Protein AF-A0AAJ5JM00-F1 (afdb_monomer_lite)

pLDDT: mean 73.25, std 16.3, range [35.62, 92.44]

Organism: NCBI:txid2562451

Radius of gyration: 17.28 Å; chains: 1; bounding box: 37×47×40 Å

Sequence (144 aa):
MMDESFEKELKEALEMFNRYAELFELSDSNLSLEQMRERIDIELEEFVELEGPWTISNYQDLSVTITQLFTDEFNHLIEHKEYDIAFFSSRYLFKQLLSLGSSDEMLEHLEEVFKRFNKLWKLCRDKGYPELKEVIDKWISAES

Secondary structure (DSSP, 8-state):
---HHHHHHHHHHHHHHHHHHHHHHGGGS---HHHHHHHHHHHHHHHHT--SPPPHHHHHHHHHHHHHHIIIIIHHHHHTT-HHHHHHHHHHHHHHHHHT---HHHHHHTHHHHHHHHHHHHHHHHHS-HHHHHHHHHHHHHH-

Structure (mmCIF, N/CA/C/O backbone):
data_AF-A0AAJ5JM00-F1
#
_entry.id   AF-A0AAJ5JM00-F1
#
loop_
_atom_site.group_PDB
_atom_site.id
_atom_site.type_symbol
_atom_site.label_atom_id
_atom_site.label_alt_id
_atom_site.label_comp_id
_atom_site.label_asym_id
_atom_site.label_entity_id
_atom_site.label_seq_id
_atom_site.pdbx_PDB_ins_code
_atom_site.Cartn_x
_atom_site.Cartn_y
_atom_site.Cartn_z
_atom_site.occupancy
_atom_site.B_iso_or_equiv
_atom_site.auth_seq_id
_atom_site.auth_comp_id
_atom_site.auth_asym_id
_atom_site.auth_atom_id
_atom_site.pdbx_PDB_model_num
ATOM 1 N N . MET A 1 1 ? 21.581 32.033 -24.536 1.00 53.38 1 MET A N 1
ATOM 2 C CA . MET A 1 1 ? 20.208 32.009 -23.998 1.00 53.38 1 MET A CA 1
ATOM 3 C C . MET A 1 1 ? 20.029 30.624 -23.432 1.00 53.38 1 MET A C 1
ATOM 5 O O . MET A 1 1 ? 20.380 29.688 -24.141 1.00 53.38 1 MET A O 1
ATOM 9 N N . MET A 1 2 ? 19.658 30.508 -22.156 1.00 48.81 2 MET A N 1
ATOM 10 C CA . MET A 1 2 ? 19.274 29.210 -21.602 1.00 48.81 2 MET A CA 1
ATOM 11 C C . MET A 1 2 ? 18.003 28.765 -22.330 1.00 48.81 2 MET A C 1
ATOM 13 O O . MET A 1 2 ? 17.171 29.607 -22.664 1.00 48.81 2 MET A O 1
ATOM 17 N N . ASP A 1 3 ? 17.946 27.488 -22.687 1.00 64.31 3 ASP A N 1
ATOM 18 C CA . ASP A 1 3 ? 16.810 26.893 -23.382 1.00 64.31 3 ASP A CA 1
ATOM 19 C C . ASP A 1 3 ? 15.601 26.925 -22.434 1.00 64.31 3 ASP A C 1
ATOM 21 O O . ASP A 1 3 ? 15.690 26.404 -21.322 1.00 64.31 3 ASP A O 1
ATOM 25 N N . GLU A 1 4 ? 14.501 27.573 -22.827 1.00 63.12 4 GLU A N 1
ATOM 26 C CA . GLU A 1 4 ? 13.297 27.715 -21.988 1.00 63.12 4 GLU A CA 1
ATOM 27 C C . GLU A 1 4 ? 12.726 26.344 -21.568 1.00 63.12 4 GLU A C 1
ATOM 29 O O . GLU A 1 4 ? 12.081 26.237 -20.525 1.00 63.12 4 GLU A O 1
ATOM 34 N N . SER A 1 5 ? 13.022 25.282 -22.333 1.00 62.12 5 SER A N 1
ATOM 35 C CA . SER A 1 5 ? 12.713 23.890 -21.973 1.00 62.12 5 SER A CA 1
ATOM 36 C C . SER A 1 5 ? 13.467 23.433 -20.722 1.00 62.12 5 SER A C 1
ATOM 38 O O . SER A 1 5 ? 12.880 22.847 -19.817 1.00 62.12 5 SER A O 1
ATOM 40 N N . PHE A 1 6 ? 14.757 23.766 -20.630 1.00 43.34 6 PHE A N 1
ATOM 41 C CA . PHE A 1 6 ? 15.626 23.348 -19.531 1.00 43.34 6 PHE A CA 1
ATOM 42 C C . PHE A 1 6 ? 15.285 24.065 -18.219 1.00 43.34 6 PHE A C 1
ATOM 44 O O . PHE A 1 6 ? 15.308 23.455 -17.155 1.00 43.34 6 PHE A O 1
ATOM 51 N N . GLU A 1 7 ? 14.927 25.352 -18.274 1.00 60.44 7 GLU A N 1
ATOM 52 C CA . GLU A 1 7 ? 14.484 26.086 -17.077 1.00 60.44 7 GLU A CA 1
ATOM 53 C C . GLU A 1 7 ? 13.159 25.548 -16.523 1.00 60.44 7 GLU A C 1
ATOM 55 O O . GLU A 1 7 ? 12.948 25.565 -15.309 1.00 60.44 7 GLU A O 1
ATOM 60 N N . LYS A 1 8 ? 12.280 25.040 -17.394 1.00 56.78 8 LYS A N 1
ATOM 61 C CA . LYS A 1 8 ? 11.016 24.425 -16.990 1.00 56.78 8 LYS A CA 1
ATOM 62 C C . LYS A 1 8 ? 11.236 23.057 -16.337 1.00 56.78 8 LYS A C 1
ATOM 64 O O . LYS A 1 8 ? 10.760 22.853 -15.224 1.00 56.78 8 LYS A O 1
ATOM 69 N N . GLU A 1 9 ? 12.007 22.182 -16.978 1.00 44.00 9 GLU A N 1
ATOM 70 C CA . GLU A 1 9 ? 12.361 20.857 -16.441 1.00 44.00 9 GLU A CA 1
ATOM 71 C C . GLU A 1 9 ? 13.100 20.970 -15.100 1.00 44.00 9 GLU A C 1
ATOM 73 O O . GLU A 1 9 ? 12.789 20.264 -14.143 1.00 44.00 9 GLU A O 1
ATOM 78 N N . LEU A 1 10 ? 14.035 21.919 -14.981 1.00 36.59 10 LEU A N 1
ATOM 79 C CA . LEU A 1 10 ? 14.762 22.166 -13.736 1.00 36.59 10 LEU A CA 1
ATOM 80 C C . LEU A 1 10 ? 13.836 22.640 -12.609 1.00 36.59 10 LEU A C 1
ATOM 82 O O . LEU A 1 10 ? 14.044 22.289 -11.449 1.00 36.59 10 LEU A O 1
ATOM 86 N N . LYS A 1 11 ? 12.821 23.444 -12.931 1.00 51.75 11 LYS A N 1
ATOM 87 C CA . LYS A 1 11 ? 11.854 23.924 -11.944 1.00 51.75 11 LYS A CA 1
ATOM 88 C C . LYS A 1 11 ? 10.945 22.796 -11.453 1.00 51.75 11 LYS A C 1
ATOM 90 O O . LYS A 1 11 ? 10.747 22.688 -10.248 1.00 51.75 11 LYS A O 1
ATOM 95 N N . GLU A 1 12 ? 10.460 21.950 -12.358 1.00 48.69 12 GLU A N 1
ATOM 96 C CA . GLU A 1 12 ? 9.659 20.765 -12.022 1.00 48.69 12 GLU A CA 1
ATOM 97 C C . GLU A 1 12 ? 10.473 19.789 -11.151 1.00 48.69 12 GLU A C 1
ATOM 99 O O . GLU A 1 12 ? 10.009 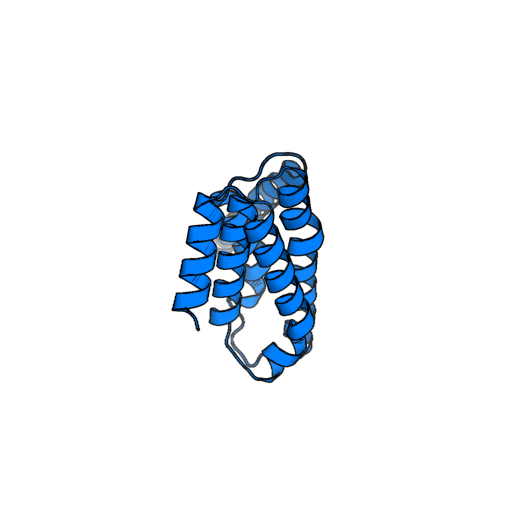19.382 -10.086 1.00 48.69 12 GLU A O 1
ATOM 104 N N . ALA A 1 13 ? 11.739 19.537 -11.501 1.00 37.78 13 ALA A N 1
ATOM 105 C CA . ALA A 1 13 ? 12.641 18.695 -10.712 1.00 37.78 13 ALA A CA 1
ATOM 106 C C . ALA A 1 13 ? 12.942 19.266 -9.311 1.00 37.78 13 ALA A C 1
ATOM 108 O O . ALA A 1 13 ? 13.040 18.517 -8.340 1.00 37.78 13 ALA A O 1
ATOM 109 N N . LEU A 1 14 ? 13.079 20.590 -9.175 1.00 40.06 14 LEU A N 1
ATOM 110 C CA . LEU A 1 14 ? 13.288 21.245 -7.877 1.00 40.06 14 LEU A CA 1
ATOM 111 C C . LEU A 1 14 ? 12.020 21.256 -7.013 1.00 40.06 14 LEU A C 1
ATOM 113 O O . LEU A 1 14 ? 12.114 21.145 -5.791 1.00 40.06 14 LEU A O 1
ATOM 117 N N . GLU A 1 15 ? 10.842 21.386 -7.621 1.00 53.84 15 GLU A N 1
ATOM 118 C CA . GLU A 1 15 ? 9.558 21.269 -6.924 1.00 53.84 15 GLU A CA 1
ATOM 119 C C . GLU A 1 15 ? 9.337 19.834 -6.424 1.00 53.84 15 GLU A C 1
ATOM 121 O O . GLU A 1 15 ? 8.994 19.652 -5.256 1.00 53.84 15 GLU A O 1
ATOM 126 N N . MET A 1 16 ? 9.641 18.825 -7.247 1.00 43.94 16 MET A N 1
ATOM 127 C CA . MET A 1 16 ? 9.647 17.417 -6.834 1.00 43.94 16 MET A CA 1
ATOM 128 C C . MET A 1 16 ? 10.651 17.160 -5.710 1.00 43.94 16 MET A C 1
ATOM 130 O O . MET A 1 16 ? 10.287 16.595 -4.686 1.00 43.94 16 MET A O 1
ATOM 134 N N . PHE A 1 17 ? 11.890 17.644 -5.841 1.00 36.28 17 PHE A N 1
ATOM 135 C CA . PHE A 1 17 ? 12.916 17.479 -4.811 1.00 36.28 17 PHE A CA 1
ATOM 136 C C . PHE A 1 17 ? 12.499 18.086 -3.464 1.00 36.28 17 PHE A C 1
ATOM 138 O O . PHE A 1 17 ? 12.671 17.446 -2.429 1.00 36.28 17 PHE A O 1
ATOM 145 N N . ASN A 1 18 ? 11.926 19.294 -3.458 1.00 48.28 18 ASN A N 1
ATOM 146 C CA . ASN A 1 18 ? 11.453 19.927 -2.223 1.00 48.28 18 ASN A CA 1
ATOM 147 C C . ASN A 1 18 ? 10.279 19.161 -1.606 1.00 48.28 18 ASN A C 1
ATOM 149 O O . ASN A 1 18 ? 10.258 18.958 -0.397 1.00 48.28 18 ASN A O 1
ATOM 153 N N . ARG A 1 19 ? 9.348 18.671 -2.431 1.00 52.25 19 ARG A N 1
ATOM 154 C CA . ARG A 1 19 ? 8.241 17.814 -1.987 1.00 52.25 19 ARG A CA 1
ATOM 155 C C . ARG A 1 19 ? 8.760 16.504 -1.384 1.00 52.25 19 ARG A C 1
ATOM 157 O O . ARG A 1 19 ? 8.269 16.064 -0.350 1.00 52.25 19 ARG A O 1
ATOM 164 N N . TYR A 1 20 ? 9.802 15.916 -1.974 1.00 44.53 20 TYR A N 1
ATOM 165 C CA . TYR A 1 20 ? 10.431 14.683 -1.481 1.00 44.53 20 TYR A CA 1
ATOM 166 C C . TYR A 1 20 ? 11.176 14.931 -0.175 1.00 44.53 20 TYR A C 1
ATOM 168 O O . TYR A 1 20 ? 11.070 14.120 0.740 1.00 44.53 20 TYR A O 1
ATOM 176 N N . ALA A 1 21 ? 11.864 16.067 -0.056 1.00 40.91 21 ALA A N 1
ATOM 177 C CA . ALA A 1 21 ? 12.520 16.488 1.175 1.00 40.91 21 ALA A CA 1
ATOM 178 C C . ALA A 1 21 ? 11.509 16.726 2.312 1.00 40.91 21 ALA A C 1
ATOM 180 O O . ALA A 1 21 ? 11.719 16.221 3.411 1.00 40.91 21 ALA A O 1
ATOM 181 N N . GLU A 1 22 ? 10.386 17.399 2.043 1.00 50.50 22 GLU A N 1
ATOM 182 C CA . GLU A 1 22 ? 9.303 17.595 3.018 1.00 50.50 22 GLU A CA 1
ATOM 183 C C . GLU A 1 22 ? 8.694 16.260 3.469 1.00 50.50 22 GLU A C 1
ATOM 185 O O . GLU A 1 22 ? 8.513 16.035 4.663 1.00 50.50 22 GLU A O 1
ATOM 190 N N . LEU A 1 23 ? 8.435 15.332 2.542 1.00 41.44 23 LEU A N 1
ATOM 191 C CA . LEU A 1 23 ? 7.939 13.992 2.878 1.00 41.44 23 LEU A CA 1
ATOM 192 C C . LEU A 1 23 ? 8.959 13.170 3.678 1.00 41.44 23 LEU A C 1
ATOM 194 O O . LEU A 1 23 ? 8.569 12.381 4.532 1.00 41.44 23 LEU A O 1
ATOM 198 N N . PHE A 1 24 ? 10.257 13.348 3.425 1.00 39.31 24 PHE A N 1
ATOM 199 C CA . PHE A 1 24 ? 11.323 12.676 4.170 1.00 39.31 24 PHE A CA 1
ATOM 200 C C . PHE A 1 24 ? 11.482 13.247 5.588 1.00 39.31 24 PHE A C 1
ATOM 202 O O . PHE A 1 24 ? 11.687 12.491 6.536 1.00 39.31 24 PHE A O 1
ATOM 209 N N . GLU A 1 25 ? 11.329 14.562 5.763 1.00 43.00 25 GLU A N 1
ATOM 210 C CA . GLU A 1 25 ? 11.312 15.225 7.076 1.00 43.00 25 GLU A CA 1
ATOM 211 C C . GLU A 1 25 ? 10.031 14.917 7.880 1.00 43.00 25 GLU A C 1
ATOM 213 O O . GLU A 1 25 ? 10.064 14.910 9.110 1.00 43.00 25 GLU A O 1
ATOM 218 N N . LEU A 1 26 ? 8.920 14.593 7.206 1.00 44.41 26 LEU A N 1
ATOM 219 C CA . LEU A 1 26 ? 7.664 14.132 7.816 1.00 44.41 26 LEU A CA 1
ATOM 220 C C . LEU A 1 26 ? 7.679 12.657 8.252 1.00 44.41 26 LEU A C 1
ATOM 222 O O . LEU A 1 26 ? 6.715 12.224 8.880 1.00 44.41 26 LEU A O 1
ATOM 226 N N . SER A 1 27 ? 8.751 11.897 7.997 1.00 46.66 27 SER A N 1
ATOM 227 C CA . SER A 1 27 ? 8.893 10.512 8.492 1.00 46.66 27 SER A CA 1
ATOM 228 C C . SER A 1 27 ? 8.892 10.395 10.033 1.00 46.66 27 SER A C 1
ATOM 230 O O . SER A 1 27 ? 8.782 9.294 10.569 1.00 46.66 27 SER A O 1
ATOM 232 N N . ASP A 1 28 ? 8.908 11.530 10.748 1.00 47.16 28 ASP A N 1
ATOM 233 C CA . ASP A 1 28 ? 8.694 11.644 12.198 1.00 47.16 28 ASP A CA 1
ATOM 234 C C . ASP A 1 28 ? 7.283 12.159 12.604 1.00 47.16 28 ASP A C 1
ATOM 236 O O . ASP A 1 28 ? 7.006 12.313 13.799 1.00 47.16 28 ASP A O 1
ATOM 240 N N . SER A 1 29 ? 6.358 12.442 11.669 1.00 51.81 29 SER A N 1
ATOM 241 C CA . SER A 1 29 ? 5.016 12.957 12.000 1.00 51.81 29 SER A CA 1
ATOM 242 C C . SER A 1 29 ? 3.892 12.569 11.022 1.00 51.81 29 SER A C 1
ATOM 244 O O . SER A 1 29 ? 3.886 13.011 9.877 1.00 51.81 29 SER A O 1
ATOM 246 N N . ASN A 1 30 ? 2.886 11.843 11.539 1.00 61.41 30 ASN A N 1
ATOM 247 C CA . ASN A 1 30 ? 1.503 11.669 11.050 1.00 61.41 30 ASN A CA 1
ATOM 248 C C . ASN A 1 30 ? 1.245 12.049 9.576 1.00 61.41 30 ASN A C 1
ATOM 250 O O . ASN A 1 30 ? 0.610 13.073 9.292 1.00 61.41 30 ASN A O 1
ATOM 254 N N . LEU A 1 31 ? 1.686 11.212 8.635 1.00 69.12 31 LEU A N 1
ATOM 255 C CA . LEU A 1 31 ? 1.306 11.363 7.232 1.00 69.12 31 LEU A CA 1
ATOM 256 C C . LEU A 1 31 ? -0.192 11.073 7.061 1.00 69.12 31 LEU A C 1
ATOM 258 O O . LEU A 1 31 ? -0.698 10.013 7.428 1.00 69.12 31 LEU A O 1
ATOM 262 N N . SER A 1 32 ? -0.922 12.010 6.457 1.00 84.19 32 SER A N 1
ATOM 263 C CA . SER A 1 32 ? -2.311 11.777 6.054 1.00 84.19 32 SER A CA 1
ATOM 264 C C . SER A 1 32 ? -2.407 10.724 4.941 1.00 84.19 32 SER A C 1
ATOM 266 O O . SER A 1 32 ? -1.443 10.440 4.232 1.00 84.19 32 SER A O 1
ATOM 268 N N . LEU A 1 33 ? -3.609 10.179 4.716 1.00 83.12 33 LEU A N 1
ATOM 269 C CA . LEU A 1 33 ? -3.860 9.246 3.607 1.00 83.12 33 LEU A CA 1
ATOM 270 C C . LEU A 1 33 ? -3.472 9.829 2.237 1.00 83.12 33 LEU A C 1
ATOM 272 O O . LEU A 1 33 ? -3.019 9.093 1.366 1.00 83.12 33 LEU A O 1
ATOM 276 N N . GLU A 1 34 ? -3.672 11.128 2.031 1.00 87.25 34 GLU A N 1
ATOM 277 C CA . GLU A 1 34 ? -3.311 11.789 0.775 1.00 87.25 34 GLU A CA 1
ATOM 278 C C . GLU A 1 34 ? -1.790 11.854 0.602 1.00 87.25 34 GLU A C 1
ATOM 280 O O . GLU A 1 34 ? -1.285 11.422 -0.430 1.00 87.25 34 GLU A O 1
ATOM 285 N N . GLN A 1 35 ? -1.062 12.257 1.646 1.00 85.25 35 GLN A N 1
ATOM 286 C CA . GLN A 1 35 ? 0.405 12.302 1.631 1.00 85.25 35 GLN A CA 1
ATOM 287 C C . GLN A 1 35 ? 1.029 10.910 1.482 1.00 85.25 35 GLN A C 1
ATOM 289 O O . GLN A 1 35 ? 2.024 10.749 0.785 1.00 85.25 35 GLN A O 1
ATOM 294 N N . MET A 1 36 ? 0.417 9.878 2.068 1.00 89.38 36 MET A N 1
ATOM 295 C CA . MET A 1 36 ? 0.858 8.498 1.864 1.00 89.38 36 MET A CA 1
ATOM 296 C C . MET A 1 36 ? 0.687 8.030 0.417 1.00 89.38 36 MET A C 1
ATOM 298 O O . MET A 1 36 ? 1.530 7.298 -0.093 1.00 89.38 36 MET A O 1
ATOM 302 N N . ARG A 1 37 ? -0.404 8.417 -0.253 1.00 90.88 37 ARG A N 1
ATOM 303 C CA . ARG A 1 37 ? -0.609 8.077 -1.670 1.00 90.88 37 ARG A CA 1
ATOM 304 C C . ARG A 1 37 ? 0.376 8.799 -2.561 1.00 90.88 37 ARG A C 1
ATOM 306 O O . ARG A 1 37 ? 0.963 8.173 -3.426 1.00 90.88 37 ARG A O 1
ATOM 313 N N . GLU A 1 38 ? 0.574 10.078 -2.292 1.00 88.50 38 GLU A N 1
ATOM 314 C CA . GLU A 1 38 ? 1.576 10.879 -2.967 1.00 88.50 38 GLU A CA 1
ATOM 315 C C . GLU A 1 38 ? 2.965 10.259 -2.814 1.00 88.50 38 GLU A C 1
ATOM 317 O O . GLU A 1 38 ? 3.639 10.043 -3.811 1.00 88.50 38 GLU A O 1
ATOM 322 N N . ARG A 1 39 ? 3.357 9.861 -1.597 1.00 85.44 39 ARG A N 1
ATOM 323 C CA . ARG A 1 39 ? 4.628 9.165 -1.380 1.00 85.44 39 ARG A CA 1
ATOM 324 C C . ARG A 1 39 ? 4.721 7.86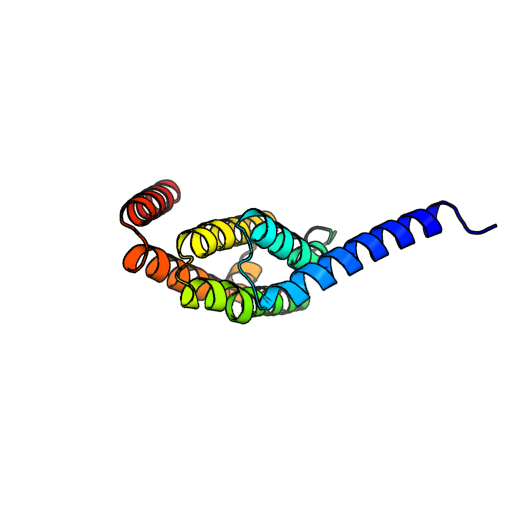6 -2.178 1.00 85.44 39 ARG A C 1
ATOM 326 O O . ARG A 1 39 ? 5.762 7.585 -2.752 1.00 85.44 39 ARG A O 1
ATOM 333 N N . ILE A 1 40 ? 3.642 7.088 -2.247 1.00 89.88 40 ILE A N 1
ATOM 334 C CA . ILE A 1 40 ? 3.594 5.887 -3.091 1.00 89.88 40 ILE A CA 1
ATOM 335 C C . ILE A 1 40 ? 3.793 6.238 -4.570 1.00 89.88 40 ILE A C 1
ATOM 337 O O . ILE A 1 40 ? 4.563 5.560 -5.239 1.00 89.88 40 ILE A O 1
ATOM 341 N N . ASP A 1 41 ? 3.110 7.262 -5.078 1.00 88.50 41 ASP A N 1
ATOM 342 C CA . ASP A 1 41 ? 3.207 7.662 -6.486 1.00 88.50 41 ASP A CA 1
ATOM 343 C C . ASP A 1 41 ? 4.635 8.079 -6.844 1.00 88.50 41 ASP A C 1
ATOM 345 O O . ASP A 1 41 ? 5.156 7.665 -7.872 1.00 88.50 41 ASP A O 1
ATOM 349 N N . ILE A 1 42 ? 5.279 8.820 -5.947 1.00 86.69 42 ILE A N 1
ATOM 350 C CA . ILE A 1 42 ? 6.669 9.271 -6.049 1.00 86.69 42 ILE A CA 1
ATOM 351 C C . ILE A 1 42 ? 7.635 8.095 -6.152 1.00 86.69 42 ILE A C 1
ATOM 353 O O . ILE A 1 42 ? 8.457 8.031 -7.059 1.00 86.69 42 ILE A O 1
ATOM 357 N N . GLU A 1 43 ? 7.519 7.140 -5.231 1.00 86.00 43 GLU A N 1
ATOM 358 C CA . GL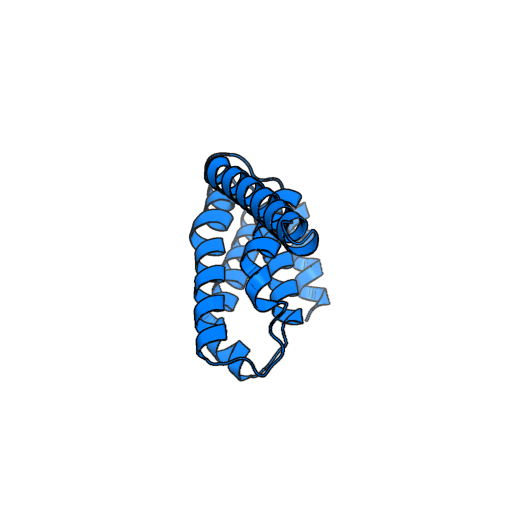U A 1 43 ? 8.385 5.958 -5.194 1.00 86.00 43 GLU A CA 1
ATOM 359 C C . GLU A 1 43 ? 8.181 5.057 -6.423 1.00 86.00 43 GLU A C 1
ATOM 361 O O . GLU A 1 43 ? 9.050 4.259 -6.772 1.00 86.00 43 GLU A O 1
ATOM 366 N N . LEU A 1 44 ? 7.026 5.160 -7.086 1.00 85.31 44 LEU A N 1
ATOM 367 C CA . LEU A 1 44 ? 6.699 4.371 -8.269 1.00 85.31 44 LEU A CA 1
ATOM 368 C C . LEU A 1 44 ? 6.906 5.106 -9.597 1.00 85.31 44 LEU A C 1
ATOM 370 O O . LEU A 1 44 ? 6.841 4.451 -10.638 1.00 85.31 44 LEU A O 1
ATOM 374 N N . GLU A 1 45 ? 7.149 6.417 -9.586 1.00 83.06 45 GLU A N 1
ATOM 375 C CA . GLU A 1 45 ? 7.175 7.274 -10.779 1.00 83.06 45 GLU A CA 1
ATOM 376 C C . GLU A 1 45 ? 8.146 6.746 -11.846 1.00 83.06 45 GLU A C 1
ATOM 378 O O . GLU A 1 45 ? 7.789 6.644 -13.020 1.00 83.06 45 GLU A O 1
ATOM 383 N N . GLU A 1 46 ? 9.316 6.259 -11.422 1.00 73.44 46 GLU A N 1
ATOM 384 C CA . GLU A 1 46 ? 10.354 5.709 -12.305 1.00 73.44 46 GLU A CA 1
ATOM 385 C C . GLU A 1 46 ? 9.924 4.441 -13.070 1.00 73.44 46 GLU A C 1
ATOM 387 O O . GLU A 1 46 ? 10.539 4.088 -14.077 1.00 73.44 46 GLU A O 1
ATOM 392 N N . PHE A 1 47 ? 8.868 3.748 -12.627 1.00 75.88 47 PHE A N 1
ATOM 393 C CA . PHE A 1 47 ? 8.379 2.510 -13.245 1.00 75.88 47 PHE A CA 1
ATOM 394 C C . PHE A 1 47 ? 7.166 2.719 -14.153 1.00 75.88 47 PHE A C 1
ATOM 396 O O . PHE A 1 47 ? 6.901 1.887 -15.024 1.00 75.88 47 PHE A O 1
ATOM 403 N N . VAL A 1 48 ? 6.421 3.809 -13.954 1.00 65.75 48 VAL A N 1
ATOM 404 C CA . VAL A 1 48 ? 5.185 4.110 -14.695 1.00 65.75 48 VAL A CA 1
ATOM 405 C C . VAL A 1 48 ? 5.487 4.515 -16.143 1.00 65.75 48 VAL A C 1
ATOM 407 O O . VAL A 1 48 ? 4.676 4.259 -17.033 1.00 65.75 48 VAL A O 1
ATOM 410 N N . GLU A 1 49 ? 6.667 5.083 -16.397 1.00 64.56 49 GLU A N 1
ATOM 411 C CA . GLU A 1 49 ? 7.084 5.588 -17.713 1.00 64.56 49 GLU A CA 1
ATOM 412 C C . GLU A 1 49 ? 7.956 4.614 -18.525 1.00 64.56 49 GLU A C 1
ATOM 414 O O . GLU A 1 49 ? 8.414 4.947 -19.620 1.00 64.56 49 GLU A O 1
ATOM 419 N N . LEU A 1 50 ? 8.205 3.398 -18.024 1.00 63.66 50 LEU A N 1
ATOM 420 C CA . LEU A 1 50 ? 9.077 2.444 -18.711 1.00 63.66 50 LEU A CA 1
ATOM 421 C C . LEU A 1 50 ? 8.413 1.898 -19.987 1.00 63.66 50 LEU A C 1
ATOM 423 O O . LEU A 1 50 ? 7.647 0.934 -19.966 1.00 63.66 50 LEU A O 1
ATOM 427 N N . GLU A 1 51 ? 8.761 2.487 -21.132 1.00 54.91 51 GLU A N 1
ATOM 428 C CA . GLU A 1 51 ? 8.435 1.945 -22.451 1.00 54.91 51 GLU A CA 1
ATOM 429 C C . GLU A 1 51 ? 9.345 0.746 -22.777 1.00 54.91 51 GLU A C 1
ATOM 431 O O . GLU A 1 51 ? 10.488 0.894 -23.213 1.00 54.91 51 GLU A O 1
ATOM 436 N N . GLY A 1 52 ? 8.842 -0.476 -22.581 1.00 65.38 52 GLY A N 1
ATOM 437 C CA . GLY A 1 52 ? 9.553 -1.698 -22.963 1.00 65.38 52 GLY A CA 1
ATOM 438 C C . GLY A 1 52 ? 9.205 -2.919 -22.109 1.00 65.38 52 GLY A C 1
ATOM 439 O O . GLY A 1 52 ? 8.396 -2.832 -21.187 1.00 65.38 52 GLY A O 1
ATOM 440 N N . PRO A 1 53 ? 9.785 -4.093 -22.419 1.00 71.00 53 PRO A N 1
ATOM 441 C CA . PRO A 1 53 ? 9.631 -5.270 -21.577 1.00 71.00 53 PRO A CA 1
ATOM 442 C C . PRO A 1 53 ? 10.353 -5.055 -20.245 1.00 71.00 53 PRO A C 1
ATOM 444 O O . PRO A 1 53 ? 11.525 -4.680 -20.216 1.00 71.00 53 PRO A O 1
ATOM 447 N N . TRP A 1 54 ? 9.658 -5.343 -19.149 1.00 78.00 54 TRP A N 1
ATOM 448 C CA . TRP A 1 54 ? 10.248 -5.351 -17.818 1.00 78.00 54 TRP A CA 1
ATOM 449 C C . TRP A 1 54 ? 11.392 -6.359 -17.750 1.00 78.00 54 TRP A C 1
ATOM 451 O O . TRP A 1 54 ? 11.244 -7.523 -18.121 1.00 78.00 54 TRP A O 1
ATOM 461 N N . THR A 1 55 ? 12.544 -5.910 -17.266 1.00 82.88 55 THR A N 1
ATOM 462 C CA . THR A 1 55 ? 13.690 -6.780 -17.006 1.00 82.88 55 THR A CA 1
ATOM 463 C C . THR A 1 55 ? 13.652 -7.306 -15.572 1.00 82.88 55 THR A C 1
ATOM 465 O O . THR A 1 55 ? 13.015 -6.723 -14.695 1.00 82.88 55 THR A O 1
ATOM 468 N N . ILE A 1 56 ? 14.409 -8.373 -15.296 1.00 80.06 56 ILE A N 1
ATOM 469 C CA . ILE A 1 56 ? 14.589 -8.891 -13.928 1.00 80.06 56 ILE A CA 1
ATOM 470 C C . ILE A 1 56 ? 15.108 -7.797 -12.979 1.00 80.06 56 ILE A C 1
ATOM 472 O O . ILE A 1 56 ? 14.674 -7.742 -11.832 1.00 80.06 56 ILE A O 1
ATOM 476 N N . SER A 1 57 ? 15.987 -6.904 -13.457 1.00 83.44 57 SER A N 1
ATOM 477 C CA . SER A 1 57 ? 16.477 -5.773 -12.654 1.00 83.44 57 SER A CA 1
ATOM 478 C C . SER A 1 57 ? 15.331 -4.852 -12.246 1.00 83.44 57 SER A C 1
ATOM 480 O O . SER A 1 57 ? 15.228 -4.514 -11.077 1.00 83.44 57 S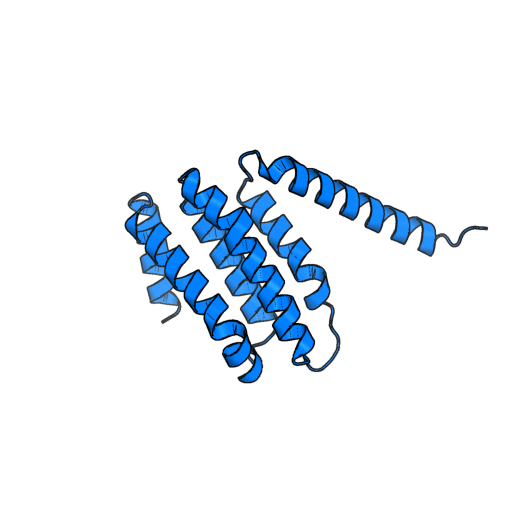ER A O 1
ATOM 482 N N . ASN A 1 58 ? 14.407 -4.537 -13.166 1.00 84.19 58 ASN A N 1
ATOM 483 C CA . ASN A 1 58 ? 13.260 -3.680 -12.851 1.00 84.19 58 ASN A CA 1
ATOM 484 C C . ASN A 1 58 ? 12.389 -4.280 -11.740 1.00 84.19 58 ASN A C 1
ATOM 486 O O . ASN A 1 58 ? 11.981 -3.564 -10.831 1.00 84.19 58 ASN A O 1
ATOM 490 N N . TYR A 1 59 ? 12.134 -5.592 -11.770 1.00 81.69 59 TYR A N 1
ATOM 491 C CA . TYR A 1 59 ? 11.371 -6.250 -10.705 1.00 81.69 59 TYR A CA 1
ATOM 492 C C . TYR A 1 59 ? 12.125 -6.291 -9.370 1.00 81.69 59 TYR A C 1
ATOM 494 O O . TYR A 1 59 ? 11.501 -6.178 -8.314 1.00 81.69 59 TYR A O 1
ATOM 502 N N . GLN A 1 60 ? 13.450 -6.454 -9.398 1.00 83.44 60 GLN A N 1
ATOM 503 C CA . GLN A 1 60 ? 14.280 -6.420 -8.191 1.00 83.44 60 GLN A CA 1
ATOM 504 C C . GLN A 1 60 ? 14.271 -5.033 -7.549 1.00 83.44 60 GLN A C 1
ATOM 506 O O . GLN A 1 60 ? 14.037 -4.936 -6.344 1.00 83.44 60 GLN A O 1
ATOM 511 N N . ASP A 1 61 ? 14.450 -3.984 -8.348 1.00 87.06 61 ASP A N 1
ATOM 512 C CA . ASP A 1 61 ? 14.433 -2.595 -7.887 1.00 87.06 61 ASP A CA 1
ATOM 513 C C . ASP A 1 61 ? 13.053 -2.243 -7.313 1.00 87.06 61 ASP A C 1
ATOM 515 O O . ASP A 1 61 ? 12.948 -1.826 -6.159 1.00 87.06 61 ASP A O 1
ATOM 519 N N . LEU A 1 62 ? 11.978 -2.573 -8.039 1.00 87.12 62 LEU A N 1
ATOM 520 C CA . LEU A 1 62 ? 10.605 -2.411 -7.559 1.00 87.12 62 LEU A CA 1
ATOM 521 C C . LEU A 1 62 ? 10.365 -3.156 -6.232 1.00 87.12 62 LEU A C 1
ATOM 523 O O . LEU A 1 62 ? 9.749 -2.624 -5.307 1.00 87.12 62 LEU A O 1
ATOM 527 N N . SER A 1 63 ? 10.858 -4.393 -6.106 1.00 85.38 63 SER A N 1
ATOM 528 C CA . SER A 1 63 ? 10.725 -5.172 -4.871 1.00 85.38 63 SER A CA 1
ATOM 529 C C . SER A 1 63 ? 11.427 -4.506 -3.686 1.00 85.38 63 SER A C 1
ATOM 531 O O . SER A 1 63 ? 10.938 -4.619 -2.555 1.00 85.38 63 SER A O 1
ATOM 533 N N . VAL A 1 64 ? 12.573 -3.856 -3.906 1.00 88.31 64 VAL A N 1
ATOM 534 C CA . VAL A 1 64 ? 13.309 -3.126 -2.863 1.00 88.31 64 VAL A CA 1
ATOM 535 C C . VAL A 1 64 ? 12.512 -1.905 -2.423 1.00 88.31 64 VAL A C 1
ATOM 537 O O . VAL A 1 64 ? 12.232 -1.789 -1.228 1.00 88.31 64 VAL A O 1
ATOM 540 N N . THR A 1 65 ? 12.059 -1.082 -3.370 1.00 89.69 65 THR A N 1
ATOM 541 C CA . THR A 1 65 ? 11.252 0.116 -3.105 1.00 89.69 65 THR A CA 1
ATOM 542 C C . THR A 1 65 ? 9.993 -0.218 -2.306 1.00 89.69 65 THR A C 1
ATOM 544 O O . THR A 1 65 ? 9.732 0.355 -1.246 1.00 89.69 65 THR A O 1
ATOM 547 N N . ILE A 1 66 ? 9.236 -1.237 -2.729 1.00 88.81 66 ILE A N 1
ATOM 548 C CA . ILE A 1 66 ? 8.041 -1.663 -1.989 1.00 88.81 66 ILE A CA 1
ATOM 549 C C . ILE A 1 66 ? 8.418 -2.171 -0.591 1.00 88.81 66 ILE A C 1
ATOM 551 O O . ILE A 1 66 ? 7.726 -1.894 0.388 1.00 88.81 66 ILE A O 1
ATOM 555 N N . THR A 1 67 ? 9.515 -2.918 -0.462 1.00 88.31 67 THR A N 1
ATOM 556 C CA . THR A 1 67 ? 9.960 -3.422 0.845 1.00 88.31 67 THR A CA 1
ATOM 557 C C . THR A 1 67 ? 10.328 -2.289 1.803 1.00 88.31 67 THR A C 1
ATOM 559 O O . THR A 1 67 ? 10.040 -2.412 2.998 1.00 88.31 67 THR A O 1
ATOM 562 N N . GLN A 1 68 ? 10.916 -1.200 1.306 1.00 89.06 68 GLN A N 1
ATOM 563 C CA . GLN A 1 68 ? 11.206 0.006 2.085 1.00 89.06 68 GLN A CA 1
ATOM 564 C C . GLN A 1 68 ? 9.916 0.687 2.548 1.00 89.06 68 GLN A C 1
ATOM 566 O O . GLN A 1 68 ? 9.745 0.851 3.752 1.00 89.06 68 GLN A O 1
ATOM 571 N N . LEU A 1 69 ? 8.936 0.904 1.660 1.00 89.38 69 LEU A N 1
ATOM 572 C CA . LEU A 1 69 ? 7.607 1.416 2.043 1.00 89.38 69 LEU A CA 1
ATOM 573 C C . LEU A 1 69 ? 6.953 0.594 3.167 1.00 89.38 69 LEU A C 1
ATOM 575 O O . LEU A 1 69 ? 6.338 1.139 4.081 1.00 89.38 69 LEU A O 1
ATOM 579 N N . PHE A 1 70 ? 7.092 -0.735 3.137 1.00 88.44 70 PHE A N 1
ATOM 580 C CA . PHE A 1 70 ? 6.602 -1.582 4.228 1.00 88.44 70 PHE A CA 1
ATOM 581 C C . PHE A 1 70 ? 7.396 -1.434 5.524 1.00 88.44 70 PHE A C 1
ATOM 583 O O . PHE A 1 70 ? 6.817 -1.566 6.601 1.00 88.44 70 PHE A O 1
ATOM 590 N N . THR A 1 71 ? 8.711 -1.265 5.425 1.00 87.50 71 THR A N 1
ATOM 591 C CA . THR A 1 71 ? 9.607 -1.265 6.584 1.00 87.50 71 THR A CA 1
ATOM 592 C C . THR A 1 71 ? 9.564 0.062 7.322 1.00 87.50 71 THR A C 1
ATOM 594 O O . THR A 1 71 ? 9.516 0.036 8.551 1.00 87.50 71 THR A O 1
ATOM 597 N N . ASP A 1 72 ? 9.512 1.159 6.575 1.00 85.00 72 ASP A N 1
ATOM 598 C CA . ASP A 1 72 ? 9.643 2.511 7.100 1.00 85.00 72 ASP A CA 1
ATOM 599 C C . ASP A 1 72 ? 8.249 3.108 7.336 1.00 85.00 72 ASP A C 1
ATOM 601 O O . ASP A 1 72 ? 7.871 3.371 8.475 1.00 85.00 72 ASP A O 1
ATOM 605 N N . GLU A 1 73 ? 7.418 3.186 6.294 1.00 87.19 73 GLU A N 1
ATOM 606 C CA . GLU A 1 73 ? 6.138 3.901 6.363 1.00 87.19 73 GLU A CA 1
ATOM 607 C C . GLU A 1 73 ? 5.019 3.064 7.001 1.00 87.19 73 GLU A C 1
ATOM 609 O O . GLU A 1 73 ? 4.409 3.449 8.002 1.00 87.19 73 GLU A O 1
ATOM 614 N N . PHE A 1 74 ? 4.720 1.876 6.458 1.00 90.31 74 PHE A N 1
ATOM 615 C CA . PHE A 1 74 ? 3.577 1.099 6.954 1.00 90.31 74 PHE A CA 1
ATOM 616 C C . PHE A 1 74 ? 3.792 0.577 8.373 1.00 90.31 74 PHE A C 1
ATOM 618 O O . PHE A 1 74 ? 2.831 0.522 9.139 1.00 90.31 74 PHE A O 1
ATOM 625 N N . ASN A 1 75 ? 5.018 0.215 8.756 1.00 89.25 75 ASN A N 1
ATOM 626 C CA . ASN A 1 75 ? 5.290 -0.155 10.143 1.00 89.25 75 ASN A CA 1
ATOM 627 C C . ASN A 1 75 ? 5.097 1.035 11.088 1.00 89.25 75 ASN A C 1
ATOM 629 O O . ASN A 1 75 ? 4.479 0.856 12.136 1.00 89.25 75 ASN A O 1
ATOM 633 N N . HIS A 1 76 ? 5.535 2.237 10.701 1.00 87.44 76 HIS A N 1
ATOM 634 C CA . HIS A 1 76 ? 5.334 3.442 11.500 1.00 87.44 76 HIS A CA 1
ATOM 635 C C . HIS A 1 76 ? 3.842 3.735 11.732 1.00 87.44 76 HIS A C 1
ATOM 637 O O . HIS A 1 76 ? 3.422 3.924 12.877 1.00 87.44 76 HIS A O 1
ATOM 643 N N . LEU A 1 77 ? 3.012 3.669 10.682 1.00 90.12 77 LEU A N 1
ATOM 644 C CA . LEU A 1 77 ? 1.553 3.822 10.803 1.00 90.12 77 LEU A CA 1
ATOM 645 C C . LEU A 1 77 ? 0.950 2.781 11.762 1.00 90.12 77 LEU A C 1
ATOM 647 O O . LEU A 1 77 ? 0.081 3.084 12.580 1.00 90.12 77 LEU A O 1
ATOM 651 N N . ILE A 1 78 ? 1.423 1.533 11.696 1.00 91.31 78 ILE A N 1
ATOM 652 C CA . ILE A 1 78 ? 0.969 0.454 12.581 1.00 91.31 78 ILE A CA 1
ATOM 653 C C . ILE A 1 78 ? 1.365 0.705 14.041 1.00 91.31 78 ILE A C 1
ATOM 655 O O . ILE A 1 78 ? 0.548 0.455 14.935 1.00 91.31 78 ILE A O 1
ATOM 659 N N . GLU A 1 79 ? 2.574 1.201 14.301 1.00 90.00 79 GLU A N 1
ATOM 660 C CA . GLU A 1 79 ? 3.037 1.574 15.644 1.00 90.00 79 GLU A CA 1
ATOM 661 C C . GLU A 1 79 ? 2.181 2.697 16.247 1.00 90.00 79 GLU A C 1
ATOM 663 O O . GLU A 1 79 ? 1.822 2.639 17.429 1.00 90.00 79 GLU A O 1
ATOM 668 N N . HIS A 1 80 ? 1.745 3.642 15.412 1.00 89.25 80 HIS A N 1
ATOM 669 C CA . HIS A 1 80 ? 0.846 4.740 15.779 1.00 89.25 80 HIS A CA 1
ATOM 670 C C . HIS A 1 80 ? -0.644 4.363 15.754 1.00 89.25 80 HIS A C 1
ATOM 672 O O . HIS A 1 80 ? -1.497 5.174 16.116 1.00 89.25 80 HIS A O 1
ATOM 678 N N . LYS A 1 81 ? -0.970 3.100 15.439 1.00 90.69 81 LYS A N 1
ATOM 679 C CA . LYS A 1 81 ? -2.340 2.554 15.353 1.00 90.69 81 LYS A CA 1
ATOM 680 C C . LYS A 1 81 ? -3.209 3.206 14.273 1.00 90.69 81 LYS A C 1
ATOM 682 O O . LYS A 1 81 ? -4.437 3.137 14.347 1.00 90.69 81 LYS A O 1
ATOM 687 N N . GLU A 1 82 ? -2.592 3.763 13.240 1.00 91.62 82 GLU A N 1
ATOM 688 C CA . GLU A 1 82 ? -3.244 4.341 12.060 1.00 91.62 82 GLU A CA 1
ATOM 689 C C . GLU A 1 82 ? -3.609 3.237 11.050 1.00 91.62 82 GLU A C 1
ATOM 691 O O . GLU A 1 82 ? -3.174 3.206 9.897 1.00 91.62 82 GLU A O 1
ATOM 696 N N . TYR A 1 83 ? -4.393 2.255 11.514 1.00 89.38 83 TYR A N 1
ATOM 697 C CA . TYR A 1 83 ? -4.715 1.035 10.762 1.00 89.38 83 TYR A CA 1
ATOM 698 C C . TYR A 1 83 ? -5.514 1.293 9.482 1.00 89.38 83 TYR A C 1
ATOM 700 O O . TYR A 1 83 ? -5.400 0.539 8.516 1.00 89.38 83 TYR A O 1
ATOM 708 N N . ASP A 1 84 ? -6.348 2.327 9.467 1.00 87.88 84 ASP A N 1
ATOM 709 C CA . ASP A 1 84 ? -7.117 2.716 8.292 1.00 87.88 84 ASP A CA 1
ATOM 710 C C . ASP A 1 84 ? -6.238 3.367 7.229 1.00 87.88 84 ASP A C 1
ATOM 712 O O . ASP A 1 84 ? -6.324 2.970 6.067 1.00 87.88 84 ASP A O 1
ATOM 716 N N . ILE A 1 85 ? -5.352 4.287 7.617 1.00 91.69 85 ILE A N 1
ATOM 717 C CA . ILE A 1 85 ? -4.363 4.884 6.713 1.00 91.69 85 ILE A CA 1
ATOM 718 C C . ILE A 1 85 ? -3.482 3.777 6.128 1.00 91.69 85 ILE A C 1
ATOM 720 O O . ILE A 1 85 ? -3.386 3.656 4.907 1.00 91.69 85 ILE A O 1
ATOM 724 N N . ALA A 1 86 ? -2.935 2.890 6.965 1.00 91.00 86 ALA A N 1
ATOM 725 C CA . ALA A 1 86 ? -2.124 1.763 6.506 1.00 91.00 86 ALA A CA 1
ATOM 726 C C . ALA A 1 86 ? -2.887 0.851 5.525 1.00 91.00 86 ALA A C 1
ATOM 728 O O . ALA A 1 86 ? -2.352 0.462 4.481 1.00 91.00 86 ALA A O 1
ATOM 729 N N . PHE A 1 87 ? -4.157 0.532 5.804 1.00 87.06 87 PHE A N 1
ATOM 730 C CA . PHE A 1 87 ? -4.980 -0.271 4.898 1.00 87.06 87 PHE A CA 1
ATOM 731 C C . PHE A 1 87 ? -5.256 0.444 3.570 1.00 87.06 87 PHE A C 1
ATOM 733 O O . PHE A 1 87 ? -5.039 -0.134 2.505 1.00 87.06 87 PHE A O 1
ATOM 740 N N . PHE A 1 88 ? -5.733 1.689 3.598 1.00 88.31 88 PHE A N 1
ATOM 741 C CA . PHE A 1 88 ? -6.122 2.395 2.378 1.00 88.31 88 PHE A CA 1
ATOM 742 C C . 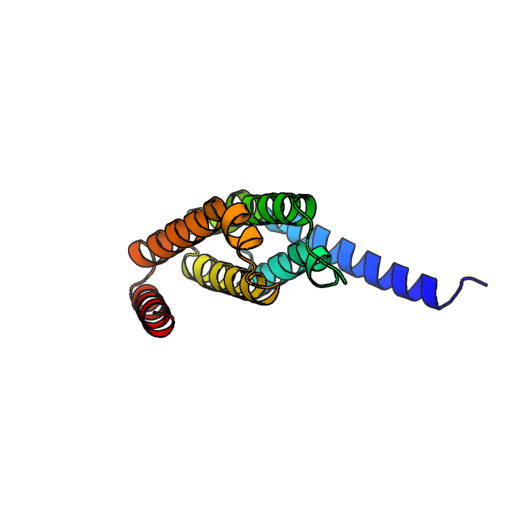PHE A 1 88 ? -4.924 2.760 1.498 1.00 88.31 88 PHE A C 1
ATOM 744 O O . PHE A 1 88 ? -5.050 2.688 0.273 1.00 88.31 88 PHE A O 1
ATOM 751 N N . SER A 1 89 ? -3.778 3.091 2.092 1.00 92.44 89 SER A N 1
ATOM 752 C CA . SER A 1 89 ? -2.529 3.354 1.372 1.00 92.44 89 SER A CA 1
ATOM 753 C C . SER A 1 89 ? -1.938 2.074 0.784 1.00 92.44 89 SER A C 1
ATOM 755 O O . SER A 1 89 ? -1.624 2.033 -0.401 1.00 92.44 89 SER A O 1
ATOM 757 N N . SER A 1 90 ? -1.880 0.973 1.542 1.00 89.69 90 SER A N 1
ATOM 758 C CA . SER A 1 90 ? -1.404 -0.307 0.990 1.00 89.69 90 SER A CA 1
ATOM 759 C C . SER A 1 90 ? -2.341 -0.869 -0.083 1.00 89.69 90 SER A C 1
ATOM 761 O O . SER A 1 90 ? -1.887 -1.420 -1.082 1.00 89.69 90 SER A O 1
ATOM 763 N N . ARG A 1 91 ? -3.658 -0.679 0.048 1.00 86.12 91 ARG A N 1
ATOM 764 C CA . ARG A 1 91 ? -4.613 -1.012 -1.019 1.00 86.12 91 ARG A CA 1
ATOM 765 C C . ARG A 1 91 ? -4.379 -0.169 -2.274 1.00 86.12 91 ARG A C 1
ATOM 767 O O . ARG A 1 91 ? -4.540 -0.682 -3.378 1.00 86.12 91 ARG A O 1
ATOM 774 N N . TYR A 1 92 ? -4.045 1.109 -2.113 1.00 90.44 92 TYR A N 1
ATOM 775 C CA . TYR A 1 92 ? -3.702 1.987 -3.229 1.00 90.44 92 TYR A CA 1
ATOM 776 C C . TYR A 1 92 ? -2.438 1.498 -3.945 1.00 90.44 92 TYR A C 1
ATOM 778 O O . TYR A 1 92 ? -2.499 1.235 -5.143 1.00 90.44 92 TYR A O 1
ATOM 786 N N . LEU A 1 93 ? -1.359 1.243 -3.196 1.00 89.88 93 LEU A N 1
ATOM 787 C CA . LEU A 1 93 ? -0.123 0.666 -3.725 1.00 89.88 93 LEU A CA 1
ATOM 788 C C . LEU A 1 93 ? -0.387 -0.643 -4.481 1.00 89.88 93 LEU A C 1
ATOM 790 O O . LEU A 1 93 ? 0.041 -0.793 -5.617 1.00 89.88 93 LEU A O 1
ATOM 794 N N . PHE A 1 94 ? -1.156 -1.568 -3.900 1.00 84.00 94 PHE A N 1
ATOM 795 C CA . PHE A 1 94 ? -1.489 -2.834 -4.558 1.00 84.00 94 PHE A CA 1
ATOM 796 C C . PHE A 1 94 ? -2.169 -2.632 -5.921 1.00 84.00 94 PHE A C 1
ATOM 798 O O . PHE A 1 94 ? -1.837 -3.321 -6.882 1.00 84.00 94 PHE A O 1
ATOM 805 N N . LYS A 1 95 ? -3.086 -1.662 -6.035 1.00 80.56 95 LYS A N 1
ATOM 806 C CA . LYS A 1 95 ? -3.728 -1.335 -7.316 1.00 80.56 95 LYS A CA 1
ATOM 807 C C . LYS A 1 95 ? -2.748 -0.761 -8.335 1.00 80.56 95 LYS A C 1
ATOM 809 O O . LYS A 1 95 ? -2.836 -1.148 -9.495 1.00 80.56 95 LYS A O 1
ATOM 814 N N . GLN A 1 96 ? -1.833 0.109 -7.903 1.00 83.56 96 GLN A N 1
ATOM 815 C CA . GLN A 1 96 ? -0.790 0.651 -8.777 1.00 83.56 96 GLN A CA 1
ATOM 816 C C . GLN A 1 96 ? 0.103 -0.468 -9.327 1.00 83.56 96 GLN A C 1
ATOM 818 O O . GLN A 1 96 ? 0.353 -0.532 -10.528 1.00 83.56 96 GLN A O 1
ATOM 823 N N . LEU A 1 97 ? 0.481 -1.433 -8.482 1.00 79.25 97 LEU A N 1
ATOM 824 C CA . LEU A 1 97 ? 1.246 -2.601 -8.923 1.00 79.25 97 LEU A CA 1
ATOM 825 C C . LEU A 1 97 ? 0.482 -3.429 -9.961 1.00 79.25 97 LEU A C 1
ATOM 827 O O . LEU A 1 97 ? 1.054 -3.808 -10.976 1.00 79.25 97 LEU A O 1
ATOM 831 N N . LEU A 1 98 ? -0.819 -3.667 -9.768 1.00 71.62 98 LEU A N 1
ATOM 832 C CA . LEU A 1 98 ? -1.616 -4.391 -10.763 1.00 71.62 98 LEU A CA 1
ATOM 833 C C . LEU A 1 98 ? -1.694 -3.661 -12.114 1.00 71.62 98 LEU A C 1
ATOM 835 O O . LEU A 1 98 ? -1.731 -4.328 -13.149 1.00 71.62 98 LEU A O 1
ATOM 839 N N . SER A 1 99 ? -1.699 -2.323 -12.131 1.00 72.56 99 SER A N 1
ATOM 840 C CA . SER A 1 99 ? -1.704 -1.551 -13.382 1.00 72.56 99 SER A CA 1
ATOM 841 C C . SER A 1 99 ? -0.375 -1.560 -14.137 1.00 72.56 99 SER A C 1
ATOM 843 O O . SER A 1 99 ? -0.398 -1.354 -15.348 1.00 72.56 99 SER A O 1
ATOM 845 N N . LEU A 1 100 ? 0.751 -1.856 -13.475 1.00 71.00 100 LEU A N 1
ATOM 846 C CA . LEU A 1 100 ? 2.053 -2.029 -14.142 1.00 71.00 100 LEU A CA 1
ATOM 847 C C . LEU A 1 100 ? 2.116 -3.311 -14.998 1.00 71.00 100 LEU A C 1
ATOM 849 O O . LEU A 1 100 ? 3.009 -3.458 -15.830 1.00 71.00 100 LEU A O 1
ATOM 853 N N . GLY A 1 101 ? 1.132 -4.205 -14.852 1.00 59.06 101 GLY A N 1
ATOM 854 C CA . GLY A 1 101 ? 0.955 -5.399 -15.674 1.00 59.06 101 GLY A CA 1
ATOM 855 C C . GLY A 1 101 ? 1.227 -6.690 -14.906 1.00 59.06 101 GLY A C 1
ATOM 856 O O . GLY A 1 101 ? 2.161 -6.786 -14.127 1.00 59.06 101 GLY A O 1
ATOM 857 N N . SER A 1 102 ? 0.395 -7.708 -15.128 1.00 56.88 102 SER A N 1
ATOM 858 C CA . SER A 1 102 ? 0.437 -8.989 -14.405 1.00 56.88 102 SER A CA 1
ATOM 859 C C . SER A 1 102 ? 1.154 -10.062 -15.229 1.00 56.88 102 SER A C 1
ATOM 861 O O . SER A 1 102 ? 0.518 -10.986 -15.736 1.00 56.88 102 SER A O 1
ATOM 863 N N . SER A 1 103 ? 2.462 -9.919 -15.442 1.00 61.38 103 SER A N 1
ATOM 864 C CA . SER A 1 103 ? 3.243 -11.013 -16.033 1.00 61.38 103 SER A CA 1
ATOM 865 C C . SER A 1 103 ? 3.487 -12.107 -14.983 1.00 61.38 103 SER A C 1
ATOM 867 O O . SER A 1 103 ? 3.612 -11.811 -13.792 1.00 61.38 103 SER A O 1
ATOM 869 N N . ASP A 1 104 ? 3.578 -13.370 -15.406 1.00 59.00 104 ASP A N 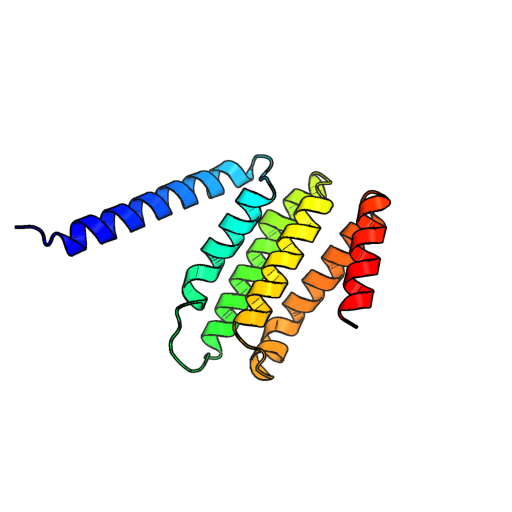1
ATOM 870 C CA . ASP A 1 104 ? 3.926 -14.472 -14.493 1.00 59.00 104 ASP A CA 1
ATOM 871 C C . ASP A 1 104 ? 5.296 -14.226 -13.824 1.00 59.00 104 ASP A C 1
ATOM 873 O O . ASP A 1 104 ? 5.467 -14.489 -12.636 1.00 59.00 104 ASP A O 1
ATOM 877 N N . GLU A 1 105 ? 6.236 -13.609 -14.551 1.00 64.06 105 GLU A N 1
ATOM 878 C CA . GLU A 1 105 ? 7.551 -13.200 -14.034 1.00 64.06 105 GLU A CA 1
ATOM 879 C C . GLU A 1 105 ? 7.442 -12.153 -12.912 1.00 64.06 105 GLU A C 1
ATOM 881 O O . GLU A 1 105 ? 8.140 -12.251 -11.902 1.00 64.06 105 GLU A O 1
ATOM 886 N N . MET A 1 106 ? 6.536 -11.175 -13.030 1.00 68.75 106 MET A N 1
ATOM 887 C CA . MET A 1 106 ? 6.279 -10.204 -11.962 1.00 68.75 106 MET A CA 1
ATOM 888 C C . MET A 1 106 ? 5.764 -10.901 -10.698 1.00 68.75 106 MET A C 1
ATOM 890 O O . MET A 1 106 ? 6.199 -10.584 -9.589 1.00 68.75 106 MET A O 1
ATOM 894 N N . LEU A 1 107 ? 4.832 -11.845 -10.856 1.00 65.38 107 LEU A N 1
ATOM 895 C CA . LEU A 1 107 ? 4.230 -12.560 -9.731 1.00 65.38 107 LEU A CA 1
ATOM 896 C C . LEU A 1 107 ? 5.264 -13.402 -8.976 1.00 65.38 107 LEU A C 1
ATOM 898 O O . LEU A 1 107 ? 5.240 -13.420 -7.744 1.00 65.38 107 LEU A O 1
ATOM 902 N N . GLU A 1 108 ? 6.188 -14.046 -9.691 1.00 65.81 108 GLU A N 1
ATOM 903 C CA . GLU A 1 108 ? 7.300 -14.787 -9.087 1.00 65.81 108 GLU A CA 1
ATOM 904 C C . GLU A 1 108 ? 8.263 -13.859 -8.335 1.00 65.81 108 GLU A C 1
ATOM 906 O O . GLU A 1 108 ? 8.653 -14.148 -7.201 1.00 65.81 108 GLU A O 1
ATOM 911 N N . HIS A 1 109 ? 8.619 -12.712 -8.918 1.00 69.75 109 HIS A N 1
ATOM 912 C CA . HIS A 1 109 ? 9.575 -11.788 -8.307 1.00 69.75 109 HIS A CA 1
ATOM 913 C C . HIS A 1 109 ? 9.001 -10.968 -7.143 1.00 69.75 109 HIS A C 1
ATOM 915 O O . HIS A 1 109 ? 9.760 -10.551 -6.267 1.00 69.75 109 HIS A O 1
ATOM 921 N N . LEU A 1 110 ? 7.681 -10.775 -7.083 1.00 72.62 110 LEU A N 1
ATOM 922 C CA . LEU A 1 110 ? 7.004 -10.014 -6.026 1.00 72.62 110 LEU A CA 1
ATOM 923 C C . LEU A 1 110 ? 6.245 -10.892 -5.017 1.00 72.62 110 LEU A C 1
ATOM 925 O O . LEU A 1 110 ? 5.512 -10.367 -4.177 1.00 72.62 110 LEU A O 1
ATOM 929 N N . GLU A 1 111 ? 6.425 -12.216 -5.024 1.00 72.69 111 GLU A N 1
ATOM 930 C CA . GLU A 1 111 ? 5.703 -13.128 -4.121 1.00 72.69 111 GLU A CA 1
ATOM 931 C C . GLU A 1 111 ? 5.853 -12.728 -2.637 1.00 72.69 111 GLU A C 1
ATOM 933 O O . GLU A 1 111 ? 4.874 -12.645 -1.886 1.00 72.69 111 GLU A O 1
ATOM 938 N N . GLU A 1 112 ? 7.079 -12.423 -2.202 1.00 73.81 112 GLU A N 1
ATOM 939 C CA . GLU A 1 112 ? 7.356 -11.990 -0.826 1.00 73.81 112 GLU A CA 1
ATOM 940 C C . GLU A 1 112 ? 6.729 -10.629 -0.499 1.00 73.81 112 GLU A C 1
ATOM 942 O O . GLU A 1 112 ? 6.263 -10.406 0.624 1.00 73.81 112 GLU A O 1
ATOM 947 N N . VAL A 1 113 ? 6.636 -9.739 -1.487 1.00 78.62 113 VAL A N 1
ATOM 948 C CA . VAL A 1 113 ? 5.924 -8.465 -1.368 1.00 78.62 113 VAL A CA 1
ATOM 949 C C . VAL A 1 113 ? 4.422 -8.712 -1.173 1.00 78.62 113 VAL A C 1
ATOM 951 O O . VAL A 1 113 ? 3.827 -8.185 -0.229 1.00 78.62 113 VAL A O 1
ATOM 954 N N . PHE A 1 114 ? 3.798 -9.593 -1.958 1.00 76.94 114 PHE A N 1
ATOM 955 C CA . PHE A 1 114 ? 2.381 -9.946 -1.789 1.00 76.94 114 PHE A CA 1
ATOM 956 C C . PHE A 1 114 ? 2.082 -10.639 -0.454 1.00 76.94 114 PHE A C 1
ATOM 958 O O . PHE A 1 114 ? 1.016 -10.433 0.143 1.00 76.94 114 PHE A O 1
ATOM 965 N N . LYS A 1 115 ? 3.032 -11.402 0.099 1.00 75.69 115 LYS A N 1
ATOM 966 C CA . LYS A 1 115 ? 2.924 -11.921 1.473 1.00 75.69 115 LYS A CA 1
ATOM 967 C C . LYS A 1 115 ? 2.900 -10.796 2.512 1.00 75.69 115 LYS A C 1
ATOM 969 O O . LYS A 1 115 ? 2.191 -10.931 3.514 1.00 75.69 115 LYS A O 1
ATOM 974 N N . ARG A 1 116 ? 3.626 -9.691 2.301 1.00 81.75 116 ARG A N 1
ATOM 975 C CA . ARG A 1 116 ? 3.607 -8.516 3.197 1.00 81.75 116 ARG A CA 1
ATOM 976 C C . ARG A 1 116 ? 2.265 -7.791 3.162 1.00 81.75 116 ARG A C 1
ATOM 978 O O . ARG A 1 116 ? 1.721 -7.543 4.237 1.00 81.75 116 ARG A O 1
ATOM 985 N N . PHE A 1 117 ? 1.676 -7.570 1.982 1.00 82.00 117 PHE A N 1
ATOM 986 C CA . PHE A 1 117 ? 0.309 -7.031 1.864 1.00 82.00 117 PHE A CA 1
ATOM 987 C C . PHE A 1 117 ? -0.692 -7.854 2.669 1.00 82.00 117 PHE A C 1
ATOM 989 O O . PHE A 1 117 ? -1.396 -7.327 3.528 1.00 82.00 117 PHE A O 1
ATOM 996 N N . ASN A 1 118 ? -0.688 -9.174 2.471 1.00 75.62 118 ASN A N 1
ATOM 997 C CA . ASN A 1 118 ? -1.583 -10.073 3.192 1.00 75.62 118 ASN A CA 1
ATOM 998 C C . ASN A 1 118 ? -1.407 -10.004 4.715 1.00 75.62 118 ASN A C 1
ATOM 1000 O O . ASN A 1 118 ? -2.392 -10.034 5.456 1.00 75.62 118 ASN A O 1
ATOM 1004 N N . LYS A 1 119 ? -0.164 -9.921 5.206 1.00 82.44 119 LYS A N 1
ATOM 1005 C CA . LYS A 1 119 ? 0.115 -9.764 6.642 1.00 82.44 119 LYS A CA 1
ATOM 1006 C C . LYS A 1 119 ? -0.411 -8.430 7.171 1.00 82.44 119 LYS A C 1
ATOM 1008 O O . LYS A 1 119 ? -1.079 -8.424 8.203 1.00 82.44 119 LYS A O 1
ATOM 1013 N N . LEU A 1 120 ? -0.156 -7.334 6.457 1.00 84.50 120 LEU A N 1
ATOM 1014 C CA . LEU A 1 120 ? -0.609 -5.997 6.837 1.00 84.50 120 LEU A CA 1
ATOM 1015 C C . LEU A 1 120 ? -2.137 -5.907 6.868 1.00 84.50 120 LEU A C 1
ATOM 1017 O O . LEU A 1 120 ? -2.699 -5.437 7.853 1.00 84.50 120 LEU A O 1
ATOM 1021 N N . TRP A 1 121 ? -2.830 -6.413 5.847 1.00 82.94 121 TRP A N 1
ATOM 1022 C CA . TRP A 1 121 ? -4.293 -6.374 5.796 1.00 82.94 121 TRP A CA 1
ATOM 1023 C C . TRP A 1 121 ? -4.937 -7.219 6.889 1.00 82.94 121 TRP A C 1
ATOM 1025 O O . TRP A 1 121 ? -5.892 -6.764 7.514 1.00 82.94 121 TRP A O 1
ATOM 1035 N N . LYS A 1 122 ? -4.392 -8.407 7.187 1.00 79.62 122 LYS A N 1
ATOM 1036 C CA . LYS A 1 122 ? -4.830 -9.202 8.347 1.00 79.62 122 LYS A CA 1
ATOM 1037 C C . LYS A 1 122 ? -4.646 -8.431 9.648 1.00 79.62 122 LYS A C 1
ATOM 1039 O O . LYS A 1 122 ? -5.553 -8.409 10.472 1.00 79.62 122 LYS A O 1
ATOM 1044 N N . LEU A 1 123 ? -3.509 -7.758 9.815 1.00 85.81 123 LEU A N 1
ATOM 1045 C CA . LEU A 1 123 ? -3.250 -6.954 11.002 1.00 85.81 123 LEU A CA 1
ATOM 1046 C C . LEU A 1 123 ? -4.243 -5.789 11.131 1.00 85.81 123 LEU A C 1
ATOM 1048 O O . LEU A 1 123 ? -4.850 -5.638 12.187 1.00 85.81 123 LEU A O 1
ATOM 1052 N N . CYS A 1 124 ? -4.464 -5.022 10.060 1.00 80.62 124 CYS A N 1
ATOM 1053 C CA . CYS A 1 124 ? -5.431 -3.920 10.038 1.00 80.62 124 CYS A CA 1
ATOM 1054 C C . CYS A 1 124 ? -6.857 -4.414 10.311 1.00 80.62 124 CYS A C 1
ATOM 1056 O O . CYS A 1 124 ? -7.601 -3.789 11.059 1.00 80.62 124 CYS A O 1
ATOM 1058 N N . ARG A 1 125 ? -7.225 -5.574 9.761 1.00 82.50 125 ARG A N 1
ATOM 1059 C CA . ARG A 1 125 ? -8.525 -6.217 9.981 1.00 82.50 125 ARG A CA 1
ATOM 1060 C C . ARG A 1 125 ? -8.733 -6.665 11.426 1.00 82.50 125 ARG A C 1
ATOM 1062 O O . ARG A 1 125 ? -9.835 -6.534 11.954 1.00 82.50 125 ARG A O 1
ATOM 1069 N N . ASP A 1 126 ? -7.702 -7.229 12.047 1.00 87.25 126 ASP A N 1
ATOM 1070 C CA . ASP A 1 126 ? -7.807 -7.844 13.371 1.00 87.25 126 ASP A CA 1
ATOM 1071 C C . ASP A 1 126 ? -7.573 -6.838 14.513 1.00 87.25 126 ASP A C 1
ATOM 1073 O O . ASP A 1 126 ? -8.056 -7.053 15.628 1.00 87.25 126 ASP A O 1
ATOM 1077 N N . LYS A 1 127 ? -6.814 -5.763 14.262 1.00 90.44 127 LYS A N 1
ATOM 1078 C CA . LYS A 1 127 ? -6.449 -4.734 15.256 1.00 90.44 127 LYS A CA 1
ATOM 1079 C C . LYS A 1 127 ? -7.115 -3.378 15.035 1.00 90.44 127 LYS A C 1
ATOM 1081 O O . LYS A 1 127 ? -7.136 -2.582 15.971 1.00 90.44 127 LYS A O 1
ATOM 1086 N N . GLY A 1 128 ? -7.640 -3.122 13.840 1.00 82.56 128 GLY A N 1
ATOM 1087 C CA . GLY A 1 128 ? -8.385 -1.910 13.525 1.00 82.56 128 GLY A CA 1
ATOM 1088 C C . GLY A 1 128 ? -9.746 -1.844 14.213 1.00 82.56 128 GLY A C 1
ATOM 1089 O O . GLY A 1 128 ? -10.179 -2.765 14.910 1.00 82.56 128 GLY A O 1
ATOM 1090 N N . TYR A 1 129 ? -10.436 -0.724 14.011 1.00 83.62 129 TYR A N 1
ATOM 1091 C CA . TYR A 1 129 ? -11.782 -0.522 14.537 1.00 83.62 129 TYR A CA 1
ATOM 1092 C C . TYR A 1 129 ? -12.824 -1.372 13.775 1.00 83.62 129 TYR A C 1
ATOM 1094 O O . TYR A 1 129 ? -12.593 -1.743 12.620 1.00 83.62 129 TYR A O 1
ATOM 1102 N N . PRO A 1 130 ? -13.967 -1.722 14.400 1.00 86.94 130 PRO A N 1
ATOM 1103 C CA . PRO A 1 130 ? -14.945 -2.650 13.823 1.00 86.94 130 PRO A CA 1
ATOM 1104 C C . PRO A 1 130 ? -15.426 -2.284 12.412 1.00 86.94 130 PRO A C 1
ATOM 1106 O O . PRO A 1 130 ? -15.546 -3.160 11.557 1.00 86.94 130 PRO A O 1
ATOM 1109 N N . GLU A 1 131 ? -15.647 -1.002 12.139 1.00 85.56 131 GLU A N 1
ATOM 1110 C CA . GLU A 1 131 ? -16.098 -0.509 10.837 1.00 85.56 131 GLU A CA 1
ATOM 1111 C C . GLU A 1 131 ? -15.041 -0.747 9.747 1.00 85.56 131 GLU A C 1
ATOM 1113 O O . GLU A 1 131 ? -15.385 -1.122 8.625 1.00 85.56 131 GLU A O 1
ATOM 1118 N N . LEU A 1 132 ? -13.749 -0.616 10.075 1.00 76.12 132 LEU A N 1
ATOM 1119 C CA . LEU A 1 132 ? -12.657 -0.923 9.148 1.00 76.12 132 LEU A CA 1
ATOM 1120 C C . LEU A 1 132 ? -12.643 -2.409 8.788 1.00 76.12 132 LEU A C 1
ATOM 1122 O O . LEU A 1 132 ? -12.462 -2.760 7.623 1.00 76.12 132 LEU A O 1
ATOM 1126 N N . LYS A 1 133 ? -12.885 -3.292 9.761 1.00 78.50 133 LYS A N 1
ATOM 1127 C CA . LYS A 1 133 ? -12.980 -4.733 9.505 1.00 78.50 133 LYS A CA 1
ATOM 1128 C C . LYS A 1 133 ? -14.081 -5.052 8.495 1.00 78.50 133 LYS A C 1
ATOM 1130 O O . LYS A 1 133 ? -13.837 -5.820 7.569 1.00 78.50 133 LYS A O 1
ATOM 1135 N N . GLU A 1 134 ? -15.259 -4.441 8.629 1.00 79.19 134 GLU A N 1
ATOM 1136 C CA . GLU A 1 134 ? -16.343 -4.625 7.656 1.00 79.19 134 GLU A CA 1
ATOM 1137 C C . GLU A 1 134 ? -15.961 -4.134 6.256 1.00 79.19 134 GLU A C 1
ATOM 1139 O O . GLU A 1 134 ? -16.308 -4.774 5.263 1.00 79.19 134 GLU A O 1
ATOM 1144 N N . VAL A 1 135 ? -15.250 -3.006 6.164 1.00 79.00 135 VAL A N 1
ATOM 1145 C CA . VAL A 1 135 ? -14.745 -2.474 4.890 1.00 79.00 135 VAL A CA 1
ATOM 1146 C C . VAL A 1 135 ? -13.761 -3.453 4.244 1.00 79.00 135 VAL A C 1
ATOM 1148 O O . VAL A 1 135 ? -13.882 -3.734 3.050 1.00 79.00 135 VAL A O 1
ATOM 1151 N N . ILE A 1 136 ? -12.826 -4.004 5.022 1.00 75.56 136 ILE A N 1
ATOM 1152 C CA . ILE A 1 136 ? -11.834 -4.973 4.541 1.00 75.56 136 ILE A CA 1
ATOM 1153 C C . ILE A 1 136 ? -12.516 -6.271 4.093 1.00 75.56 136 ILE A C 1
ATOM 1155 O O . ILE A 1 136 ? -12.261 -6.738 2.985 1.00 75.56 136 ILE A O 1
ATOM 1159 N N . ASP A 1 137 ? -13.415 -6.830 4.909 1.00 75.69 137 ASP A N 1
ATOM 1160 C CA . ASP A 1 137 ? -14.127 -8.078 4.601 1.00 75.69 137 ASP A CA 1
ATOM 1161 C C . ASP A 1 137 ? -14.981 -7.940 3.327 1.00 75.69 137 ASP A C 1
ATOM 1163 O O . ASP A 1 137 ? -14.991 -8.840 2.479 1.00 75.69 137 ASP A O 1
ATOM 1167 N N . LYS A 1 138 ? -15.652 -6.793 3.142 1.00 73.69 138 LYS A N 1
ATOM 1168 C CA . LYS A 1 138 ? -16.396 -6.482 1.910 1.00 73.69 138 LYS A CA 1
ATOM 1169 C C . LYS A 1 138 ? -15.482 -6.388 0.695 1.00 73.69 138 LYS A C 1
ATOM 1171 O O . LYS A 1 138 ? -15.848 -6.891 -0.361 1.00 73.69 138 LYS A O 1
ATOM 1176 N N . TRP A 1 139 ? -14.321 -5.747 0.830 1.00 68.81 139 TRP A N 1
ATOM 1177 C CA . TRP A 1 139 ? -13.380 -5.612 -0.278 1.00 68.81 139 TRP A CA 1
ATOM 1178 C C . TRP A 1 139 ? -12.798 -6.966 -0.696 1.00 68.81 139 TRP A C 1
ATOM 1180 O O . TRP A 1 139 ? -12.865 -7.296 -1.873 1.00 68.81 139 TRP A O 1
ATOM 1190 N N . ILE A 1 140 ? -12.330 -7.781 0.256 1.00 61.94 140 ILE A N 1
ATOM 1191 C CA . ILE A 1 140 ? -11.816 -9.132 -0.030 1.00 61.94 140 ILE A CA 1
ATOM 1192 C C . ILE A 1 140 ? -12.879 -9.962 -0.759 1.00 61.94 140 ILE A C 1
ATOM 1194 O O . ILE A 1 140 ? -12.584 -10.583 -1.773 1.00 61.94 140 ILE A O 1
ATOM 1198 N N . SER A 1 141 ? -14.128 -9.923 -0.286 1.00 60.88 141 SER A N 1
ATOM 1199 C CA . SER A 1 141 ? -15.230 -10.693 -0.881 1.00 60.88 141 SER A CA 1
ATOM 1200 C C . SER A 1 141 ? -15.634 -10.227 -2.285 1.00 60.88 141 SER A C 1
ATOM 1202 O O . SER A 1 141 ? -16.263 -10.991 -3.006 1.00 60.88 141 SER A O 1
ATOM 1204 N N . ALA A 1 142 ? -15.337 -8.979 -2.659 1.00 54.38 142 ALA A N 1
ATOM 1205 C CA . ALA A 1 142 ? -15.675 -8.422 -3.970 1.00 54.38 142 ALA A CA 1
ATOM 1206 C C . ALA A 1 142 ? -14.612 -8.705 -5.045 1.00 54.38 142 ALA A C 1
ATOM 1208 O O . ALA A 1 142 ? -14.921 -8.632 -6.230 1.00 54.38 142 ALA A O 1
ATOM 1209 N N . GLU A 1 143 ? -13.377 -8.994 -4.630 1.00 48.88 143 GLU A N 1
ATOM 1210 C CA . GLU A 1 143 ? -12.232 -9.284 -5.507 1.00 48.88 143 GLU A CA 1
ATOM 1211 C C . GLU A 1 143 ? -11.941 -10.802 -5.605 1.00 48.88 143 GLU A C 1
ATOM 1213 O O . GLU A 1 143 ? -11.004 -11.199 -6.296 1.00 48.88 143 GLU A O 1
ATOM 1218 N N . SER A 1 144 ? -12.715 -11.637 -4.890 1.00 35.62 144 SER A N 1
ATOM 1219 C CA . SER A 1 144 ? -12.663 -13.115 -4.908 1.00 35.62 144 SER A CA 1
ATOM 1220 C C . SER A 1 144 ? -13.644 -13.700 -5.920 1.00 35.62 144 SER A C 1
ATOM 1222 O O . SER A 1 144 ? -13.302 -14.733 -6.536 1.00 35.62 144 SER A O 1
#

Foldseek 3Di:
DPDPVVVVVVVVVVVLVVLVVVLVVCLVDDDDLVNLLVVLCSLCVVLVPDDDDDDPVNLVSVLVSLVCCLVRPLVVCVVVVVLVSSLSSLVSNVVVLVVSDDDPSSCVSCVVVVVSNVVSLVCSLVSPDPVSVVVSVVVVVVVD